Protein AF-A0A7V0MAV0-F1 (afdb_monomer)

Foldseek 3Di:
DLDPVQAVCLVVVHQDEAEDFQDDCVVRNRPPDDPSYHYDWDDDPCHNQQDPNDGDDDDPSCRRVVDDPVNSVVSVVVSVVVVD

Structure (mmCIF, N/CA/C/O backbone):
data_AF-A0A7V0MAV0-F1
#
_entry.id   AF-A0A7V0MAV0-F1
#
loop_
_atom_site.group_PDB
_atom_site.id
_atom_site.type_symbol
_atom_site.label_atom_id
_atom_site.label_alt_id
_atom_site.label_comp_id
_atom_site.label_asym_id
_atom_site.label_entity_id
_atom_site.label_seq_id
_atom_site.pdbx_PDB_ins_code
_atom_site.Cartn_x
_atom_site.Cartn_y
_atom_site.Cartn_z
_atom_site.occupancy
_atom_site.B_iso_or_equiv
_atom_site.auth_seq_id
_atom_site.auth_comp_id
_atom_site.auth_asym_id
_atom_site.auth_atom_id
_atom_site.pdbx_PDB_model_num
ATOM 1 N N . ASN A 1 1 ? -5.299 2.098 -2.740 1.00 92.62 1 ASN A N 1
ATOM 2 C CA . ASN A 1 1 ? -3.883 2.045 -3.178 1.00 92.62 1 ASN A CA 1
ATOM 3 C C . ASN A 1 1 ? -3.060 2.971 -2.281 1.00 92.62 1 ASN A C 1
ATOM 5 O O . ASN A 1 1 ? -3.565 3.383 -1.244 1.00 92.62 1 ASN A O 1
ATOM 9 N N . ASP A 1 2 ? -1.829 3.268 -2.679 1.00 93.25 2 ASP A N 1
ATOM 10 C CA . ASP A 1 2 ? -0.793 4.097 -2.045 1.00 93.25 2 ASP A CA 1
ATOM 11 C C . ASP A 1 2 ? -0.904 5.610 -2.351 1.00 93.25 2 ASP A C 1
ATOM 13 O O . ASP A 1 2 ? 0.055 6.357 -2.199 1.00 93.25 2 ASP A O 1
ATOM 17 N N . GLY A 1 3 ? -2.068 6.078 -2.818 1.00 94.56 3 GLY A N 1
ATOM 18 C CA . GLY A 1 3 ? -2.289 7.486 -3.172 1.00 94.56 3 GLY A CA 1
ATOM 19 C C . GLY A 1 3 ? -2.682 8.379 -1.988 1.00 94.56 3 GLY A C 1
ATOM 20 O O . GLY A 1 3 ? -3.001 7.897 -0.906 1.00 94.56 3 GLY A O 1
ATOM 21 N N . GLY A 1 4 ? -2.770 9.694 -2.222 1.00 96.50 4 GLY A N 1
ATOM 22 C CA . GLY A 1 4 ? -3.045 10.713 -1.191 1.00 96.50 4 GLY A CA 1
ATOM 23 C C . GLY A 1 4 ? -4.259 10.444 -0.287 1.00 96.50 4 GLY A C 1
ATOM 24 O O . GLY A 1 4 ? -4.210 10.719 0.910 1.00 96.50 4 GLY A O 1
ATOM 25 N N . ALA A 1 5 ? -5.322 9.838 -0.827 1.00 97.38 5 ALA A N 1
ATOM 26 C CA . ALA A 1 5 ? -6.514 9.472 -0.059 1.00 97.38 5 ALA A CA 1
ATOM 27 C C . ALA A 1 5 ? -6.223 8.496 1.099 1.00 97.38 5 ALA A C 1
ATOM 29 O O . ALA A 1 5 ? -6.907 8.548 2.121 1.00 97.38 5 ALA A O 1
ATOM 30 N N . LEU A 1 6 ? -5.184 7.657 0.979 1.00 97.19 6 LEU A N 1
ATOM 31 C CA . LEU A 1 6 ? -4.699 6.819 2.076 1.00 97.19 6 LEU A CA 1
ATOM 32 C C . LEU A 1 6 ? -4.327 7.679 3.285 1.00 97.19 6 LEU A C 1
ATOM 34 O O . LEU A 1 6 ? -4.801 7.432 4.389 1.00 97.19 6 LEU A O 1
ATOM 38 N N . HIS A 1 7 ? -3.519 8.717 3.074 1.00 97.00 7 HIS A N 1
ATOM 39 C CA . HIS A 1 7 ? -3.033 9.572 4.154 1.00 97.00 7 HIS A CA 1
ATOM 40 C C . HIS A 1 7 ? -4.154 10.401 4.784 1.00 97.00 7 HIS A C 1
ATOM 42 O O . HIS A 1 7 ? -4.150 10.602 5.997 1.00 97.00 7 HIS A O 1
ATOM 48 N N . ILE A 1 8 ? -5.154 10.809 3.994 1.00 97.44 8 ILE A N 1
ATOM 49 C CA . ILE A 1 8 ? -6.362 11.448 4.532 1.00 97.44 8 ILE A CA 1
ATOM 50 C C . ILE A 1 8 ? -7.065 10.483 5.496 1.00 97.44 8 ILE A C 1
ATOM 52 O O . ILE A 1 8 ? -7.289 10.848 6.646 1.00 97.44 8 ILE A O 1
ATOM 56 N N . ALA A 1 9 ? -7.334 9.237 5.092 1.00 96.56 9 ALA A N 1
ATOM 57 C CA . ALA A 1 9 ? -7.980 8.246 5.959 1.00 96.56 9 ALA A CA 1
ATOM 58 C C . ALA A 1 9 ? -7.160 7.945 7.231 1.00 96.56 9 ALA A C 1
ATOM 60 O O . ALA A 1 9 ? -7.709 7.921 8.334 1.00 96.56 9 ALA A O 1
ATOM 61 N N . VAL A 1 10 ? -5.837 7.797 7.093 1.00 96.19 10 VAL A N 1
ATOM 62 C CA . VAL A 1 10 ? -4.910 7.595 8.220 1.00 96.19 10 VAL A CA 1
ATOM 63 C C . VAL A 1 10 ? -4.972 8.766 9.203 1.00 96.19 10 VAL A C 1
ATOM 65 O O . VAL A 1 10 ? -5.049 8.532 10.407 1.00 96.19 10 VAL A O 1
ATOM 68 N N . SER A 1 11 ? -5.011 10.012 8.711 1.00 95.94 11 SER A N 1
ATOM 69 C CA . SER A 1 11 ? -5.102 11.215 9.557 1.00 95.94 11 SER A CA 1
ATOM 70 C C . SER A 1 11 ? -6.390 11.276 10.383 1.00 95.94 11 SER A C 1
ATOM 72 O O . SER A 1 11 ? -6.411 11.876 11.452 1.00 95.94 11 SER A O 1
ATOM 74 N N . GLN A 1 12 ? -7.452 10.625 9.904 1.00 95.69 12 GLN A N 1
ATOM 75 C CA . GLN A 1 12 ? -8.745 10.540 10.581 1.00 95.69 12 GLN A CA 1
ATOM 76 C C . GLN A 1 12 ? -8.871 9.286 11.457 1.00 95.69 12 GLN A C 1
ATOM 78 O O . GLN A 1 12 ? -9.980 8.917 11.836 1.00 95.69 12 GLN A O 1
ATOM 83 N N . ASN A 1 13 ? -7.766 8.581 11.738 1.00 92.69 13 ASN A N 1
ATOM 84 C CA . ASN A 1 13 ? -7.770 7.298 12.450 1.00 92.69 13 ASN A CA 1
ATOM 85 C C . ASN A 1 13 ? -8.751 6.278 11.849 1.00 92.69 13 ASN A C 1
ATOM 87 O O . ASN A 1 13 ? -9.332 5.462 12.562 1.00 92.69 13 ASN A O 1
ATOM 91 N N . THR A 1 14 ? -8.960 6.317 10.533 1.00 94.06 14 THR A N 1
ATOM 92 C CA . THR A 1 14 ? -9.812 5.348 9.846 1.00 94.06 14 THR A CA 1
ATOM 93 C C . THR A 1 14 ? -8.977 4.119 9.502 1.00 94.06 14 THR A C 1
ATOM 95 O O . THR A 1 14 ? -8.037 4.259 8.727 1.00 94.06 14 THR A O 1
ATOM 98 N N . PRO A 1 15 ? -9.303 2.916 10.020 1.00 95.19 15 PRO A N 1
ATOM 99 C CA . PRO A 1 15 ? -8.670 1.688 9.574 1.00 95.19 15 PRO A CA 1
ATOM 100 C C . PRO A 1 15 ? -8.618 1.527 8.061 1.00 95.19 15 PRO A C 1
ATOM 102 O O . PRO A 1 15 ? -9.635 1.680 7.380 1.00 95.19 15 PRO A O 1
ATOM 105 N N . THR A 1 16 ? -7.435 1.192 7.555 1.00 96.44 16 THR A N 1
ATOM 106 C CA . THR A 1 16 ? -7.158 1.083 6.121 1.00 96.44 16 THR A CA 1
ATOM 107 C C . THR A 1 16 ? -6.537 -0.262 5.771 1.00 96.44 16 THR A C 1
ATOM 109 O O . THR A 1 16 ? -5.700 -0.789 6.500 1.00 96.44 16 THR A O 1
ATOM 112 N N . VAL A 1 17 ? -6.913 -0.796 4.609 1.00 97.56 17 VAL A N 1
ATOM 113 C CA . VAL A 1 17 ? -6.134 -1.815 3.899 1.00 97.56 17 VAL A CA 1
ATOM 114 C C . VAL A 1 17 ? -5.610 -1.153 2.635 1.00 97.56 17 VAL A C 1
ATOM 116 O O 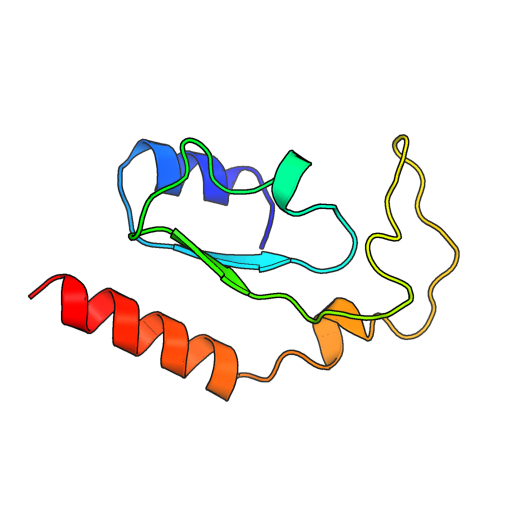. VAL A 1 17 ? -6.372 -0.808 1.733 1.00 97.56 17 VAL A O 1
ATOM 119 N N . SER A 1 18 ? -4.306 -0.923 2.587 1.00 97.50 18 SER A N 1
ATOM 120 C CA . SER A 1 18 ? -3.647 -0.220 1.494 1.00 97.50 18 SER A CA 1
ATOM 121 C C . SER A 1 18 ? -2.857 -1.199 0.636 1.00 97.50 18 SER A C 1
ATOM 123 O O . SER A 1 18 ? -2.026 -1.947 1.135 1.00 97.50 18 SER A O 1
ATOM 125 N N . ILE A 1 19 ? -3.153 -1.226 -0.662 1.00 98.19 19 ILE A N 1
ATOM 126 C CA . ILE A 1 19 ? -2.502 -2.119 -1.625 1.00 98.19 19 ILE A CA 1
ATOM 127 C C . ILE A 1 19 ? -1.268 -1.420 -2.190 1.00 98.19 19 ILE A C 1
ATOM 129 O O . ILE A 1 19 ? -1.404 -0.351 -2.792 1.00 98.19 19 ILE A O 1
ATOM 133 N N . PHE A 1 20 ? -0.102 -2.037 -2.009 1.00 97.69 20 PHE A N 1
ATOM 134 C CA . PHE A 1 20 ? 1.198 -1.526 -2.433 1.00 97.69 20 PHE A CA 1
ATOM 135 C C . PHE A 1 20 ? 1.840 -2.458 -3.457 1.00 97.69 20 PHE A C 1
ATOM 137 O O . PHE A 1 20 ? 2.059 -3.640 -3.199 1.00 97.69 20 PHE A O 1
ATOM 144 N N . GLY A 1 21 ? 2.188 -1.894 -4.614 1.00 96.56 21 GLY A N 1
ATOM 145 C CA . GLY A 1 21 ? 2.908 -2.606 -5.664 1.00 96.56 21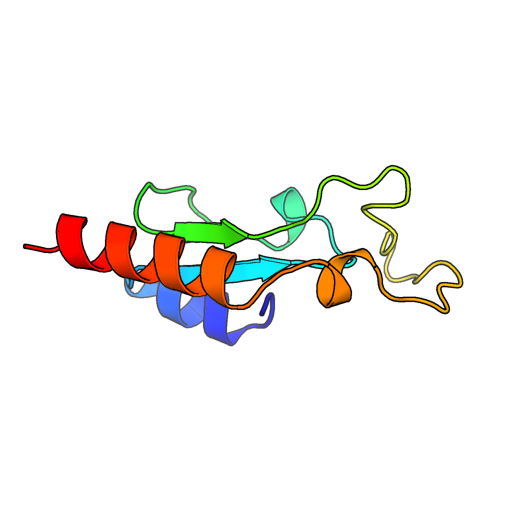 GLY A CA 1
ATOM 146 C C . GLY A 1 21 ? 4.359 -2.135 -5.759 1.00 96.56 21 GLY A C 1
ATOM 147 O O . GLY A 1 21 ? 5.207 -2.669 -5.054 1.00 96.56 21 GLY A O 1
ATOM 148 N N . PRO A 1 22 ? 4.695 -1.173 -6.633 1.00 96.19 22 PRO A N 1
ATOM 149 C CA . PRO A 1 22 ? 6.098 -0.888 -6.943 1.00 96.19 22 PRO A CA 1
ATOM 150 C C . PRO A 1 22 ? 6.894 -0.106 -5.907 1.00 96.19 22 PRO A C 1
ATOM 152 O O . PRO A 1 22 ? 8.114 -0.270 -5.841 1.00 96.19 22 PRO A O 1
ATOM 155 N N . VAL A 1 23 ? 6.224 0.796 -5.193 1.00 96.19 23 VAL A N 1
ATOM 156 C CA . VAL A 1 23 ? 6.867 1.733 -4.274 1.00 96.19 23 VAL A CA 1
ATOM 157 C C . VAL A 1 23 ? 7.198 1.051 -2.947 1.00 96.19 23 VAL A C 1
ATOM 159 O O . VAL A 1 23 ? 6.590 0.037 -2.576 1.00 96.19 23 VAL A O 1
ATOM 162 N N . ASP A 1 24 ? 8.163 1.622 -2.231 1.00 95.88 24 ASP A N 1
ATOM 163 C CA . ASP A 1 24 ? 8.488 1.204 -0.872 1.00 95.88 24 ASP A CA 1
ATOM 164 C C . ASP A 1 24 ? 7.412 1.700 0.107 1.00 95.88 24 ASP A C 1
ATOM 166 O O . ASP A 1 24 ? 7.195 2.901 0.281 1.00 95.88 24 ASP A O 1
ATOM 170 N N . ASP A 1 25 ? 6.739 0.758 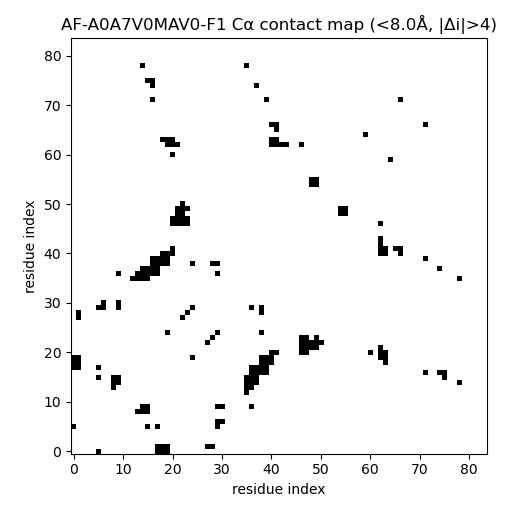0.763 1.00 95.88 25 ASP A N 1
ATOM 171 C CA . ASP A 1 25 ? 5.726 1.042 1.777 1.00 95.88 25 ASP A CA 1
ATOM 172 C C . ASP A 1 25 ? 6.305 1.677 3.044 1.00 95.88 25 ASP A C 1
ATOM 174 O O . ASP A 1 25 ? 5.579 2.329 3.783 1.00 95.88 25 ASP A O 1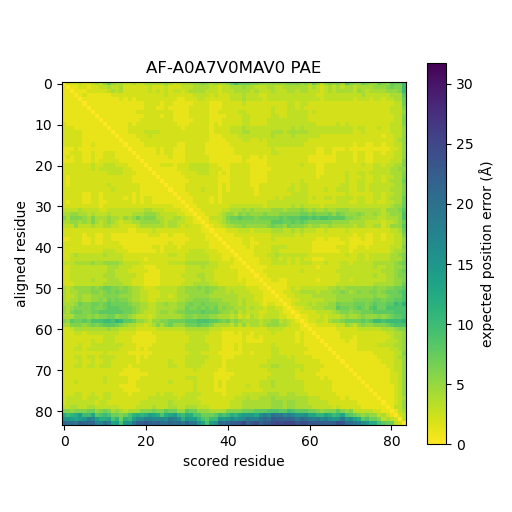
ATOM 178 N N . LYS A 1 26 ? 7.610 1.558 3.288 1.00 94.81 26 LYS A N 1
ATOM 179 C CA . LYS A 1 26 ? 8.265 2.262 4.395 1.00 94.81 26 LYS A CA 1
ATOM 180 C C . LYS A 1 26 ? 8.459 3.751 4.108 1.00 94.81 26 LYS A C 1
ATOM 182 O O . LYS A 1 26 ? 8.629 4.519 5.047 1.00 94.81 26 LYS A O 1
ATOM 187 N N . VAL A 1 27 ? 8.436 4.149 2.833 1.00 94.94 27 VAL A N 1
ATOM 188 C CA . VAL A 1 27 ? 8.609 5.544 2.397 1.00 94.94 27 VAL A CA 1
ATOM 189 C C . VAL A 1 27 ? 7.259 6.226 2.184 1.00 94.94 27 VAL A C 1
ATOM 191 O O . VAL A 1 27 ? 7.069 7.354 2.628 1.00 94.94 27 VAL A O 1
ATOM 194 N N . TYR A 1 28 ? 6.315 5.543 1.529 1.00 95.38 28 TYR A N 1
ATOM 195 C CA . TYR A 1 28 ? 5.017 6.114 1.132 1.00 95.38 28 TYR A CA 1
ATOM 196 C C . TYR A 1 28 ? 3.823 5.546 1.915 1.00 95.38 28 TYR A C 1
ATOM 198 O O . TYR A 1 28 ? 2.673 5.852 1.613 1.00 95.38 28 TYR A O 1
ATOM 206 N N . GLY A 1 29 ? 4.068 4.673 2.892 1.00 96.06 29 GLY A N 1
ATOM 207 C CA . GLY A 1 29 ? 3.014 4.014 3.656 1.00 96.06 29 GLY A CA 1
ATOM 208 C C . GLY A 1 29 ? 2.328 4.891 4.705 1.00 96.06 29 GLY A C 1
ATOM 209 O O . GLY A 1 29 ? 2.652 6.067 4.885 1.00 96.06 29 GLY A O 1
ATOM 210 N N . PRO A 1 30 ? 1.360 4.305 5.431 1.00 96.62 30 PRO A N 1
ATOM 211 C CA . PRO A 1 30 ? 0.697 4.950 6.558 1.00 96.62 30 PRO A CA 1
ATOM 212 C C . PRO A 1 30 ? 1.688 5.443 7.620 1.00 96.62 30 PRO A C 1
ATOM 214 O O . PRO A 1 30 ? 2.540 4.687 8.086 1.00 96.62 30 PRO A O 1
ATOM 217 N N . TYR A 1 31 ? 1.519 6.692 8.055 1.00 95.00 31 TYR A N 1
ATOM 218 C CA . TYR A 1 31 ? 2.295 7.295 9.134 1.00 95.00 31 TYR A CA 1
ATOM 219 C C . TYR A 1 31 ? 1.387 8.161 10.032 1.00 95.00 31 TYR A C 1
ATOM 221 O O . TYR A 1 31 ? 0.564 8.905 9.494 1.00 95.00 31 TYR A O 1
ATOM 229 N N . PRO A 1 32 ? 1.530 8.106 11.372 1.00 93.25 32 PRO A N 1
ATOM 230 C CA . PRO A 1 32 ? 2.413 7.201 12.111 1.00 93.25 32 PRO A CA 1
ATOM 231 C C . PRO A 1 32 ? 1.955 5.730 12.010 1.00 93.25 32 PRO A C 1
ATOM 233 O O . PRO A 1 32 ? 0.763 5.472 11.812 1.00 93.25 32 PRO A O 1
ATOM 236 N N . PRO A 1 33 ? 2.873 4.751 12.146 1.00 88.31 33 PRO A N 1
ATOM 237 C CA . PRO A 1 33 ? 2.504 3.340 12.172 1.00 88.31 33 PRO A CA 1
ATOM 238 C C . PRO A 1 33 ? 1.526 3.053 13.315 1.00 88.31 33 PRO A C 1
ATOM 240 O O . PRO A 1 33 ? 1.775 3.416 14.464 1.00 88.31 33 PRO A O 1
ATOM 243 N N . ASN A 1 34 ? 0.416 2.380 13.017 1.00 88.25 34 ASN A N 1
ATOM 244 C CA . ASN A 1 34 ? -0.557 1.960 14.021 1.00 88.25 34 ASN A CA 1
ATOM 245 C C . ASN A 1 34 ? -1.215 0.628 13.621 1.00 88.25 34 ASN A C 1
ATOM 247 O O . ASN A 1 34 ? -1.090 0.179 12.483 1.00 88.25 34 ASN A O 1
ATOM 251 N N . LYS A 1 35 ? -1.929 -0.006 14.560 1.00 88.44 35 LYS A N 1
ATOM 252 C CA . LYS A 1 35 ? -2.588 -1.307 14.336 1.00 88.44 35 LYS A CA 1
ATOM 253 C C . LYS A 1 35 ? -3.835 -1.232 13.446 1.00 88.44 35 LYS A C 1
ATOM 255 O O . LYS A 1 35 ? -4.281 -2.261 12.954 1.00 88.44 35 LYS A O 1
ATOM 260 N N . ALA A 1 36 ? -4.395 -0.040 13.252 1.00 91.12 36 ALA A N 1
ATOM 261 C CA . ALA A 1 36 ? -5.578 0.181 12.428 1.00 91.12 36 ALA A CA 1
ATOM 262 C C . ALA A 1 36 ? -5.260 0.171 10.922 1.00 91.12 36 ALA A C 1
ATOM 264 O O . ALA A 1 36 ? -6.159 -0.030 10.107 1.00 91.12 36 ALA A O 1
ATOM 265 N N . ASN A 1 37 ? -3.998 0.370 10.539 1.00 95.31 37 ASN A N 1
ATOM 266 C CA . ASN A 1 37 ? -3.581 0.489 9.148 1.00 95.31 37 ASN A CA 1
ATOM 267 C C . ASN A 1 37 ? -2.763 -0.725 8.710 1.00 95.31 37 ASN A C 1
ATOM 269 O O . ASN A 1 37 ? -1.707 -1.018 9.267 1.00 95.31 37 ASN A O 1
ATOM 273 N N . TYR A 1 38 ? -3.233 -1.413 7.674 1.00 96.44 38 TYR A N 1
ATOM 274 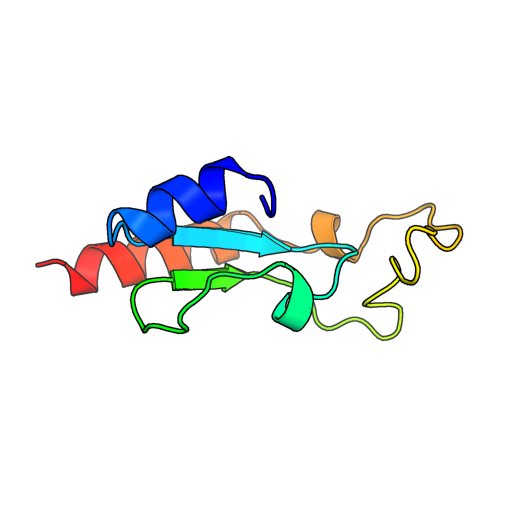C CA . TYR A 1 38 ? -2.570 -2.570 7.096 1.00 96.44 38 TYR A CA 1
ATOM 275 C C . TYR A 1 38 ? -2.070 -2.264 5.683 1.00 96.44 38 TYR A C 1
ATOM 277 O O . TYR A 1 38 ? -2.813 -1.773 4.830 1.00 96.44 38 TYR A O 1
ATOM 285 N N . VAL A 1 39 ? -0.806 -2.586 5.424 1.00 97.38 39 VAL A N 1
ATOM 286 C CA . VAL A 1 39 ? -0.213 -2.565 4.083 1.00 97.38 39 VAL A CA 1
ATOM 287 C C . VAL A 1 39 ? -0.256 -3.982 3.523 1.00 97.38 39 VAL A C 1
ATOM 289 O O . VAL A 1 39 ? 0.400 -4.881 4.048 1.00 97.38 39 VAL A O 1
ATOM 292 N N . LEU A 1 40 ? -1.017 -4.180 2.450 1.00 97.75 40 LEU A N 1
ATOM 293 C CA . LEU A 1 40 ? -1.051 -5.417 1.683 1.00 97.75 40 LEU A CA 1
ATOM 294 C C . LEU A 1 40 ? -0.121 -5.289 0.476 1.00 97.75 40 LEU A C 1
ATOM 296 O O . LEU A 1 40 ? -0.288 -4.410 -0.370 1.00 97.75 40 LEU A O 1
ATOM 300 N N . LYS A 1 41 ? 0.865 -6.178 0.407 1.00 97.62 41 LYS A N 1
ATOM 301 C CA . LYS A 1 41 ? 1.893 -6.208 -0.632 1.00 97.62 41 LYS A CA 1
ATOM 302 C C . LYS A 1 41 ? 2.355 -7.644 -0.850 1.00 97.62 41 LYS A C 1
ATOM 304 O O . LYS A 1 41 ? 2.207 -8.477 0.043 1.00 97.62 41 LYS A O 1
ATOM 309 N N . LYS A 1 42 ? 2.958 -7.915 -2.005 1.00 97.44 42 LYS A N 1
ATOM 310 C CA . LYS A 1 42 ? 3.716 -9.151 -2.232 1.00 97.44 42 LYS A CA 1
ATOM 311 C C . LYS A 1 42 ? 5.199 -8.892 -2.039 1.00 97.44 42 LYS A C 1
ATOM 313 O O . LYS A 1 42 ? 5.738 -7.935 -2.599 1.00 97.44 42 LYS A O 1
ATOM 318 N N . ASP A 1 43 ? 5.846 -9.757 -1.274 1.00 95.44 43 ASP A N 1
ATOM 319 C CA . ASP A 1 43 ? 7.294 -9.742 -1.113 1.00 95.44 43 ASP A CA 1
ATOM 320 C C . ASP A 1 43 ? 7.916 -10.495 -2.291 1.00 95.44 43 ASP A C 1
ATOM 322 O O . ASP A 1 43 ? 7.986 -11.720 -2.321 1.00 95.44 43 ASP A O 1
ATOM 326 N N . LEU A 1 44 ? 8.293 -9.724 -3.309 1.00 95.94 44 LEU A N 1
ATOM 327 C CA . LEU A 1 44 ? 8.930 -10.207 -4.528 1.00 95.94 44 LEU A CA 1
ATOM 328 C C . LEU A 1 44 ? 10.374 -9.718 -4.567 1.00 95.94 44 LEU A C 1
ATOM 330 O O . LEU A 1 44 ? 10.661 -8.593 -4.163 1.00 95.94 44 LEU A O 1
ATOM 334 N N . ASP A 1 45 ? 11.255 -10.527 -5.140 1.00 95.12 45 ASP A N 1
ATOM 335 C CA . ASP A 1 45 ? 12.662 -10.207 -5.402 1.00 95.12 45 ASP A CA 1
ATOM 336 C C . ASP A 1 45 ? 12.852 -8.889 -6.170 1.00 95.12 45 ASP A C 1
ATOM 338 O O . ASP A 1 45 ? 13.780 -8.125 -5.911 1.00 95.12 45 ASP A O 1
ATOM 342 N N . CYS A 1 46 ? 11.941 -8.582 -7.094 1.00 94.00 46 CYS A N 1
ATOM 343 C CA . CYS A 1 46 ? 11.995 -7.359 -7.883 1.00 94.00 46 CYS A CA 1
ATOM 344 C C . CYS A 1 46 ? 11.467 -6.109 -7.152 1.00 94.00 46 CYS A C 1
ATOM 346 O O . CYS A 1 46 ? 11.473 -5.034 -7.751 1.00 94.00 46 CYS A O 1
ATOM 348 N N . ARG A 1 47 ? 10.933 -6.217 -5.926 1.00 94.75 47 ARG A N 1
ATOM 349 C CA . ARG A 1 47 ? 10.249 -5.123 -5.211 1.00 94.75 47 ARG A CA 1
ATOM 350 C C . ARG A 1 47 ? 11.108 -4.597 -4.045 1.00 94.75 47 ARG A C 1
ATOM 352 O O . ARG A 1 47 ? 11.621 -5.405 -3.279 1.00 94.75 47 ARG A O 1
ATOM 359 N N . PRO A 1 48 ? 11.191 -3.269 -3.826 1.00 95.56 48 PRO A N 1
ATOM 360 C CA . PRO A 1 48 ? 10.595 -2.178 -4.606 1.00 95.56 48 PRO A CA 1
ATOM 361 C C . PRO A 1 48 ? 11.327 -1.926 -5.935 1.00 95.56 48 PRO A C 1
ATOM 363 O O . PRO A 1 48 ? 12.551 -1.991 -6.015 1.00 95.56 48 PRO A O 1
ATOM 366 N N . CYS A 1 49 ? 10.569 -1.611 -6.989 1.00 95.25 49 CYS A N 1
ATOM 367 C CA . CYS A 1 49 ? 11.108 -1.312 -8.327 1.00 95.25 49 CYS A CA 1
ATOM 368 C C . CYS A 1 49 ? 10.916 0.144 -8.766 1.00 95.25 49 CYS A C 1
ATOM 370 O O . CYS A 1 49 ? 11.362 0.515 -9.855 1.00 95.25 49 CYS A O 1
ATOM 372 N N . TYR A 1 50 ? 10.269 0.955 -7.927 1.00 95.12 50 TYR A N 1
ATOM 373 C CA . TYR A 1 50 ? 10.236 2.405 -8.055 1.00 95.12 50 TYR A CA 1
ATOM 374 C C . TYR A 1 50 ? 11.166 3.027 -7.011 1.00 95.12 50 TYR A C 1
ATOM 376 O O . TYR A 1 5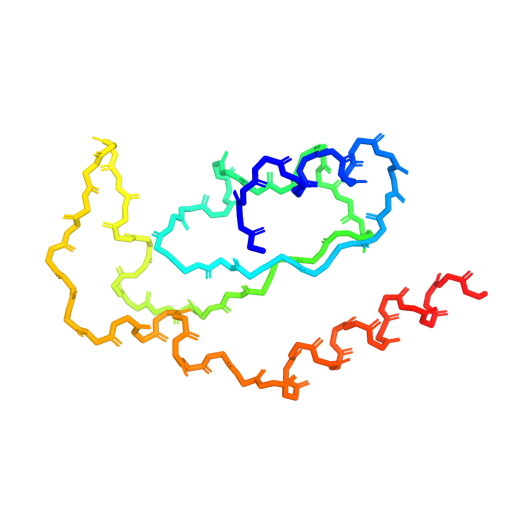0 ? 10.925 2.884 -5.812 1.00 95.12 50 TYR A O 1
ATOM 384 N N . GLN A 1 51 ? 12.230 3.683 -7.467 1.00 92.38 51 GLN A N 1
ATOM 385 C CA . GLN A 1 51 ? 13.253 4.329 -6.635 1.00 92.38 51 GLN A CA 1
ATOM 386 C C . GLN A 1 51 ? 13.747 5.591 -7.346 1.00 92.38 51 GLN A C 1
ATOM 388 O O . GLN A 1 51 ? 13.758 5.628 -8.575 1.00 92.38 51 GLN A O 1
ATOM 393 N N . ASP A 1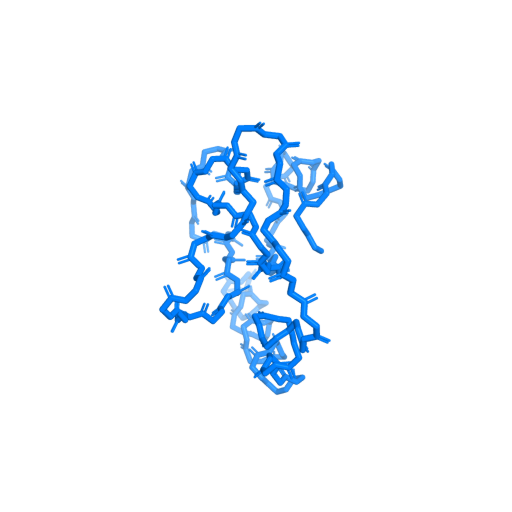 52 ? 14.117 6.630 -6.593 1.00 92.00 52 ASP A N 1
ATOM 394 C CA . ASP A 1 52 ? 14.626 7.904 -7.132 1.00 92.00 52 ASP A CA 1
ATOM 395 C C . ASP A 1 52 ? 13.743 8.506 -8.237 1.00 92.00 52 ASP A C 1
ATOM 397 O O . ASP A 1 52 ? 14.223 8.972 -9.272 1.00 92.00 52 ASP A O 1
ATOM 401 N N . PHE A 1 53 ? 12.424 8.442 -8.036 1.00 90.88 53 PHE A N 1
ATOM 402 C CA . PHE A 1 53 ? 11.404 8.876 -8.999 1.00 90.88 53 PHE A CA 1
ATOM 403 C C . PHE A 1 53 ? 11.476 8.184 -10.371 1.00 90.88 53 PHE A C 1
ATOM 405 O O . PHE A 1 53 ? 10.961 8.691 -11.368 1.00 90.88 53 PHE A O 1
ATOM 412 N N . LYS A 1 54 ? 12.097 7.003 -10.433 1.00 93.50 54 LYS A N 1
ATOM 413 C CA . LYS A 1 54 ? 12.265 6.203 -11.644 1.00 93.50 54 LYS A CA 1
ATOM 414 C C . LYS A 1 54 ? 11.668 4.820 -11.465 1.00 93.50 54 LYS A C 1
ATOM 416 O O . LYS A 1 54 ? 11.792 4.177 -10.426 1.00 93.50 54 LYS A O 1
ATOM 421 N N . TYR A 1 55 ? 11.042 4.349 -12.533 1.00 91.19 55 TYR A N 1
ATOM 422 C CA . TYR A 1 55 ? 10.425 3.038 -12.596 1.00 91.19 55 TYR A CA 1
ATOM 423 C C . TYR A 1 55 ? 11.295 2.093 -13.433 1.00 91.19 55 TYR A C 1
ATOM 425 O O . TYR A 1 55 ? 11.537 2.367 -14.609 1.00 91.19 55 TYR A O 1
ATOM 433 N N . LYS A 1 56 ? 11.765 0.980 -12.854 1.00 90.19 56 LYS A N 1
ATOM 434 C CA . LYS A 1 56 ? 12.485 -0.052 -13.626 1.00 90.19 56 LYS A CA 1
ATOM 435 C C . LYS A 1 56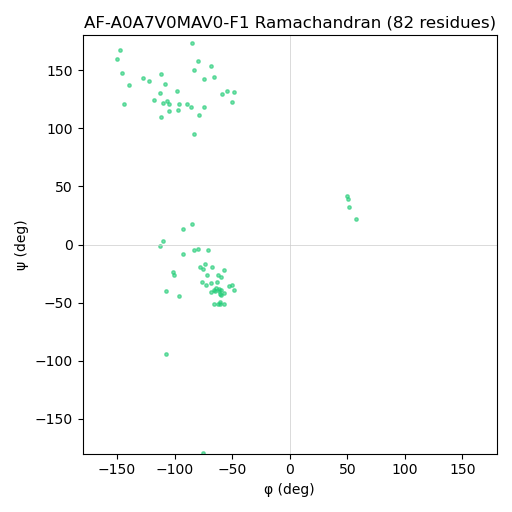 ? 11.541 -0.713 -14.643 1.00 90.19 56 LYS A C 1
ATOM 437 O O . LYS A 1 56 ? 10.376 -0.920 -14.307 1.00 90.19 56 LYS A O 1
ATOM 442 N N . PRO A 1 57 ? 12.000 -1.099 -15.849 1.00 92.00 57 PRO A N 1
ATOM 443 C CA . PRO A 1 57 ? 11.156 -1.808 -16.811 1.00 92.00 57 PRO A CA 1
ATOM 444 C C . PRO A 1 57 ? 10.446 -3.014 -16.175 1.00 92.00 57 PRO A C 1
ATOM 446 O O . PRO A 1 57 ? 11.082 -3.897 -15.605 1.00 92.00 57 PRO A O 1
ATOM 449 N N . CYS A 1 58 ? 9.113 -3.039 -16.242 1.00 93.75 58 CYS A N 1
ATOM 450 C CA . CYS A 1 58 ? 8.287 -4.119 -15.704 1.00 93.75 58 CYS A CA 1
ATOM 451 C C . CYS A 1 58 ? 7.082 -4.343 -16.614 1.00 93.75 58 CYS A C 1
ATOM 453 O O . CYS A 1 58 ? 6.260 -3.442 -16.794 1.00 93.7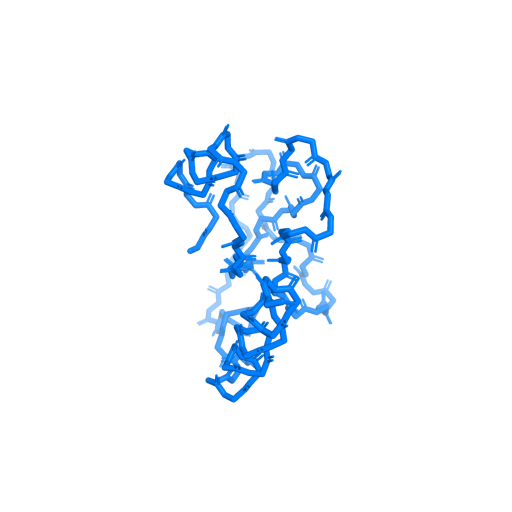5 58 CYS A O 1
ATOM 455 N N . HIS A 1 59 ? 6.955 -5.560 -17.139 1.00 89.69 59 HIS A N 1
ATOM 456 C CA . HIS A 1 59 ? 5.901 -5.913 -18.094 1.00 89.69 59 HIS A CA 1
ATOM 457 C C . HIS A 1 59 ? 4.742 -6.692 -17.461 1.00 89.69 59 HIS A C 1
ATOM 459 O O . HIS A 1 59 ? 3.625 -6.662 -17.969 1.00 89.69 59 HIS A O 1
ATOM 465 N N . ASN A 1 60 ? 4.975 -7.377 -16.337 1.00 92.38 60 ASN A N 1
ATOM 466 C CA . ASN A 1 60 ? 3.985 -8.284 -15.750 1.00 92.38 60 ASN A CA 1
ATOM 467 C C . ASN A 1 60 ? 3.205 -7.680 -14.571 1.00 92.38 60 ASN A C 1
ATOM 469 O O . ASN A 1 60 ? 2.063 -8.078 -14.363 1.00 92.38 60 ASN A O 1
ATOM 473 N N . ARG A 1 61 ? 3.771 -6.703 -13.840 1.00 94.06 61 ARG A N 1
ATOM 474 C CA . ARG A 1 61 ? 3.188 -6.107 -12.618 1.00 94.06 61 ARG A CA 1
ATOM 475 C C . ARG A 1 61 ? 2.749 -7.159 -11.591 1.00 94.06 61 ARG A C 1
ATOM 477 O O . ARG A 1 61 ? 1.733 -6.983 -10.922 1.00 94.06 61 ARG A O 1
ATOM 484 N N . ARG A 1 62 ? 3.541 -8.229 -11.442 1.00 96.94 62 ARG A N 1
ATOM 485 C CA . ARG A 1 62 ? 3.305 -9.319 -10.474 1.00 96.94 62 ARG A CA 1
ATOM 486 C C . ARG A 1 62 ? 2.996 -8.807 -9.066 1.00 96.94 62 ARG A C 1
ATOM 488 O O . ARG A 1 62 ? 2.062 -9.284 -8.442 1.00 96.94 62 ARG A O 1
ATOM 495 N N . CYS A 1 63 ? 3.685 -7.748 -8.629 1.00 96.31 63 CYS A N 1
ATOM 496 C CA . CYS A 1 63 ? 3.478 -7.122 -7.318 1.00 96.31 63 CYS A CA 1
ATOM 497 C C . CYS A 1 63 ? 2.045 -6.628 -7.051 1.00 96.31 63 CYS A C 1
ATOM 499 O O . CYS A 1 63 ? 1.689 -6.461 -5.892 1.00 96.31 63 CYS A O 1
ATOM 501 N N . LEU A 1 64 ? 1.245 -6.384 -8.094 1.00 96.75 64 LEU A N 1
ATOM 502 C CA . LEU A 1 64 ? -0.176 -6.050 -7.979 1.00 96.75 64 LEU A CA 1
ATOM 503 C C . LEU A 1 64 ? -1.071 -7.210 -8.419 1.00 96.75 64 LEU A C 1
ATOM 505 O O . LEU A 1 64 ? -2.095 -7.445 -7.795 1.00 96.75 64 LEU A O 1
ATOM 509 N N . LYS A 1 65 ? -0.695 -7.922 -9.489 1.00 97.38 65 LYS A N 1
ATOM 510 C CA . LYS A 1 65 ? -1.532 -8.976 -10.082 1.00 97.38 65 LYS A CA 1
ATOM 511 C C . LYS A 1 65 ? -1.624 -10.249 -9.250 1.00 97.38 65 LYS A C 1
ATOM 513 O O . LYS A 1 65 ? -2.593 -10.966 -9.407 1.00 97.38 65 LYS A O 1
ATOM 518 N N . GLU A 1 66 ? -0.624 -10.540 -8.423 1.00 97.81 66 GLU A N 1
ATOM 519 C CA . GLU A 1 66 ? -0.642 -11.721 -7.550 1.00 97.81 66 GLU A CA 1
ATOM 520 C C . GLU A 1 66 ? -1.422 -11.472 -6.248 1.00 97.81 66 GLU A C 1
ATOM 522 O O . GLU A 1 66 ? -1.542 -12.381 -5.433 1.00 97.81 66 GLU A O 1
ATOM 527 N N . ILE A 1 67 ? -1.892 -10.241 -6.001 1.00 98.06 67 ILE A N 1
ATOM 528 C CA . ILE A 1 67 ? -2.728 -9.927 -4.838 1.00 98.06 67 ILE A CA 1
ATOM 529 C C . ILE A 1 67 ? -4.151 -10.388 -5.134 1.00 98.06 67 ILE A C 1
ATOM 531 O O . ILE A 1 67 ? -4.842 -9.791 -5.961 1.00 98.06 67 ILE A O 1
ATOM 535 N N . GLU A 1 68 ? -4.586 -11.417 -4.419 1.00 98.25 68 GLU A N 1
ATOM 536 C CA . GLU A 1 68 ? -5.909 -11.997 -4.593 1.00 98.25 68 GLU A CA 1
ATOM 537 C C . GLU A 1 68 ? -6.973 -11.214 -3.822 1.00 98.25 68 GLU A C 1
ATOM 539 O O . GLU A 1 68 ? -6.730 -10.633 -2.758 1.00 98.25 68 GLU A O 1
ATOM 544 N N . VAL A 1 69 ? -8.199 -11.230 -4.346 1.00 98.12 69 VAL A N 1
ATOM 545 C CA . VAL A 1 69 ? -9.345 -10.553 -3.721 1.00 98.12 69 VAL A CA 1
ATOM 546 C C . VAL A 1 69 ? -9.607 -11.097 -2.316 1.00 98.12 69 VAL A C 1
ATOM 548 O O . VAL A 1 69 ? -9.878 -10.319 -1.400 1.00 98.12 69 VAL A O 1
ATOM 551 N N . ASP A 1 70 ? -9.463 -12.405 -2.117 1.00 98.44 70 ASP A N 1
ATOM 552 C CA . ASP A 1 70 ? -9.678 -13.040 -0.816 1.00 98.44 70 ASP A CA 1
ATOM 553 C C . ASP A 1 70 ? -8.669 -12.560 0.235 1.00 98.44 70 ASP A C 1
ATOM 555 O O . ASP A 1 70 ? -9.051 -12.278 1.372 1.00 98.44 70 ASP A O 1
ATOM 559 N N . GLU A 1 71 ? -7.407 -12.336 -0.153 1.00 97.81 71 GLU A N 1
ATOM 560 C CA . GLU A 1 71 ? -6.398 -11.760 0.744 1.00 97.81 71 GLU A CA 1
ATOM 561 C C . GLU A 1 71 ? -6.803 -10.357 1.207 1.00 97.81 71 GLU A C 1
ATOM 563 O O . GLU A 1 71 ? -6.627 -10.009 2.377 1.00 97.81 71 GLU A O 1
ATOM 568 N N . VAL A 1 72 ? -7.372 -9.547 0.308 1.00 97.88 72 VAL A N 1
ATOM 569 C CA . VAL A 1 72 ? -7.886 -8.213 0.646 1.00 97.88 72 VAL A CA 1
ATOM 570 C C . VAL A 1 72 ? -9.069 -8.332 1.607 1.00 97.88 72 VAL A C 1
ATOM 572 O O . VAL A 1 72 ? -9.080 -7.683 2.659 1.00 97.88 72 VAL A O 1
ATOM 575 N N . LEU A 1 73 ? -10.056 -9.166 1.268 1.00 98.00 73 LEU A N 1
ATOM 576 C CA . LEU A 1 73 ? -11.282 -9.332 2.047 1.00 98.00 73 LEU A CA 1
ATOM 577 C C . LEU A 1 73 ? -11.002 -9.841 3.461 1.00 98.00 73 LEU A C 1
ATOM 579 O O . LEU A 1 73 ? -11.621 -9.361 4.412 1.00 98.00 73 LEU A O 1
ATOM 583 N N . ASP A 1 74 ? -10.049 -10.752 3.631 1.00 97.50 74 ASP A N 1
ATOM 584 C CA . ASP A 1 74 ? -9.677 -11.275 4.943 1.00 97.50 74 ASP A CA 1
ATOM 585 C C . ASP A 1 74 ? -9.079 -10.199 5.854 1.00 97.50 74 ASP A C 1
ATOM 587 O O . ASP A 1 74 ? -9.416 -10.122 7.042 1.00 97.50 74 ASP A O 1
ATOM 591 N N . LYS A 1 75 ? -8.242 -9.306 5.310 1.00 96.31 75 LYS A N 1
ATOM 592 C CA . LYS A 1 75 ? -7.693 -8.176 6.080 1.00 96.31 75 LYS A CA 1
ATOM 593 C C . LYS A 1 75 ? -8.768 -7.162 6.439 1.00 96.31 75 LYS A C 1
ATOM 595 O O . LYS A 1 75 ? -8.796 -6.700 7.579 1.00 96.31 75 LYS A O 1
ATOM 600 N N . VAL A 1 76 ? -9.678 -6.865 5.511 1.00 96.19 76 VAL A N 1
ATOM 601 C CA . VAL A 1 76 ? -10.817 -5.973 5.770 1.00 96.19 76 VAL A CA 1
ATOM 602 C C . VAL A 1 76 ? -11.700 -6.540 6.882 1.00 96.19 76 VAL A C 1
ATOM 604 O O . VAL A 1 76 ? -11.974 -5.843 7.857 1.00 96.19 76 VAL A O 1
ATOM 607 N N . LYS A 1 77 ? -12.092 -7.819 6.796 1.00 96.00 77 LYS A N 1
ATOM 608 C CA . LYS A 1 77 ? -12.907 -8.489 7.824 1.00 96.00 77 LYS A CA 1
ATOM 609 C C . LYS A 1 77 ? -12.239 -8.449 9.197 1.00 96.00 77 LYS A C 1
ATOM 611 O O . LYS A 1 77 ? -12.922 -8.214 10.189 1.00 96.00 77 LYS A O 1
ATOM 616 N N . ARG A 1 78 ? -10.922 -8.666 9.267 1.00 93.62 78 ARG A N 1
ATOM 617 C CA . ARG A 1 78 ? -10.169 -8.597 10.527 1.00 93.62 78 ARG A CA 1
ATOM 618 C C . ARG A 1 78 ? -10.222 -7.198 11.143 1.00 93.62 78 ARG A C 1
ATOM 620 O O . ARG A 1 78 ? -10.621 -7.072 12.292 1.00 93.62 78 ARG A O 1
ATOM 627 N N . LEU A 1 79 ? -9.911 -6.161 10.364 1.00 92.38 79 LEU A N 1
ATOM 628 C CA . LEU A 1 79 ? -9.942 -4.779 10.854 1.00 92.38 79 LEU A CA 1
ATOM 629 C C . LEU A 1 79 ? -11.342 -4.324 11.276 1.00 92.38 79 LEU A C 1
ATOM 631 O O . LEU A 1 79 ? -11.463 -3.511 12.186 1.00 92.38 79 LEU A O 1
ATOM 635 N N . LEU A 1 80 ? -12.397 -4.819 10.624 1.00 92.00 80 LEU A N 1
ATOM 636 C CA . LEU A 1 80 ? -13.775 -4.507 11.009 1.00 92.00 80 LEU A CA 1
ATOM 637 C C . LEU A 1 80 ? -14.197 -5.209 12.304 1.00 92.00 80 LEU A C 1
ATOM 639 O O . LEU A 1 80 ? -14.930 -4.611 13.084 1.00 92.00 80 LEU A O 1
ATOM 643 N N . LYS A 1 81 ? -13.730 -6.439 12.558 1.00 89.38 81 LYS A N 1
ATOM 644 C CA . LYS A 1 81 ? -13.984 -7.141 13.828 1.00 89.38 81 LYS A CA 1
ATOM 645 C C . LYS A 1 81 ? -13.317 -6.446 15.012 1.00 89.38 81 LYS A C 1
ATOM 647 O O . LYS A 1 81 ? -13.937 -6.337 16.057 1.00 89.38 81 LYS A O 1
ATOM 652 N N . ASP A 1 82 ? -12.103 -5.932 14.823 1.00 78.50 82 ASP A N 1
ATOM 653 C CA . ASP A 1 82 ? -11.340 -5.236 15.870 1.00 78.50 82 ASP A CA 1
ATOM 654 C C . ASP A 1 82 ? -11.924 -3.845 16.231 1.00 78.50 82 ASP A C 1
ATOM 656 O O . ASP A 1 82 ? -11.417 -3.182 17.135 1.00 78.50 82 ASP A O 1
ATOM 660 N N . ARG A 1 83 ? -12.964 -3.376 15.517 1.00 66.69 83 ARG A N 1
ATOM 661 C CA . ARG A 1 83 ? -13.703 -2.130 15.812 1.00 66.69 83 ARG A CA 1
ATOM 662 C C . ARG A 1 83 ? -14.943 -2.333 16.698 1.00 66.69 83 ARG A C 1
ATOM 664 O O . ARG A 1 83 ? -15.563 -1.328 17.047 1.00 66.69 83 ARG A O 1
ATOM 671 N N . VAL A 1 84 ? -15.338 -3.579 16.975 1.00 48.72 84 VAL A N 1
ATOM 672 C CA . VAL A 1 84 ? -16.507 -3.920 17.809 1.00 48.72 84 VAL A CA 1
ATOM 673 C C . VAL A 1 84 ? -16.082 -4.116 19.256 1.00 48.72 84 VAL A C 1
ATOM 675 O O . VAL A 1 84 ? -15.048 -4.785 19.473 1.00 48.72 84 VAL A O 1
#

pLDDT: mean 94.01, std 6.61, range [48.72, 98.44]

Solvent-accessible surface area (backbone atoms only — not comparable to full-atom values): 5251 Å² total; per-residue (Å²): 85,75,50,72,68,47,55,55,38,46,74,67,73,42,68,41,80,30,48,41,45,47,55,47,59,91,78,63,44,78,71,79,83,54,93,56,56,43,81,48,66,57,97,44,95,71,55,60,39,39,54,94,96,38,73,60,94,75,90,75,56,56,43,53,69,72,63,50,69,66,65,53,50,54,53,50,53,51,59,57,56,74,73,107

Nearest PDB structures (foldseek):
  4rb4-assembly1_B  TM=7.455E-01  e=1.043E+00  Escherichia coli DEC13E
  4rap-assembly1_B  TM=7.552E-01  e=1.275E+00  Escherichia coli ETEC H10407
  4rb4-assembly1_D  TM=7.225E-01  e=1.115E+00  Escherichia coli DEC13E
  4rap-assembly1_A  TM=7.260E-01  e=1.457E+00  Escherichia coli ETEC H10407

Radius of gyration: 13.49 Å; Cα contacts (8 Å, |Δi|>4): 100; chains: 1; bounding box: 31×24×36 Å

Secondary structure (DSSP, 8-state):
--SHHHHHHHHTT--EEEE-SSS-HHHHS-SS--TTEEEE----TT---EETTEE---SS-HHHHT--HHHHHHHHHHHHHTT-

Sequence (84 aa):
NDGGALHIAVSQNTPTVSIFGPVDDKVYGPYPPNKANYVLKKDLDCRPCYQDFKYKPCHNRRCLKEIEVDEVLDKVKRLLKDRV

Mean predicted aligned error: 3.09 Å